Protein AF-A0A959G6M7-F1 (afdb_monomer_lite)

Secondary structure (DSSP, 8-state):
--------------HHHHHHHHHHHHHHHHHHHHHHHHHHHHHHHHHHHHHHHHHHHHHHHHHHHHHHHHHTHHHHHHHTB-STTPPPS--TTS-HHHHHHHHHHTT-B-HHHHHHHHHHHHHSTTHHHHHHHHHHHHHHHHHHHHHHHHHHHHHHHHHHT---TT-------

Sequence (173 aa):
MYRISDSGAKKKVSPWIGILLLAISVILSVFTLPFGFLYGILHTLFKEFIKGIGEYCMELATVIDQQGNVIMQHLLNLLWIKGADRYLFGDRDETISSALGKNQDRNTLSKFGKLIVWLLDKIDPNHSLNSIEYYVQRENTILNQEELEKLKLELATKFTNVDFGDISFKITV

pLDDT: mean 85.01, std 15.9, range [33.66, 97.94]

Foldseek 3Di:
DDDPPPPPVPPPDDVVNVVVVVVVVVVVCVPCVVVVVVVQQVVQCVPPNPVSVVVSVVVVVQQVQLVCLQVCQVVCQVQWFADDPQQGGHDSLAGPLQSLLVCVVVVGTDPVSVVVQVVCCVVPNSSSVVSVVVSVVVVVVVVVVVVVVVVVVVVVVVVVPPPPPDDDDDDDD

Radius of gyration: 22.91 Å; chains: 1; bounding box: 44×61×55 Å

Structure (mmCIF, N/CA/C/O backbone):
data_AF-A0A959G6M7-F1
#
_entry.id   AF-A0A959G6M7-F1
#
loop_
_atom_site.group_PDB
_atom_site.id
_atom_site.type_symbol
_atom_site.label_atom_id
_atom_site.label_alt_id
_atom_site.label_comp_id
_atom_site.label_asym_id
_atom_site.label_entity_id
_atom_site.label_seq_id
_atom_site.pdbx_PDB_ins_code
_atom_site.Cartn_x
_atom_site.Cartn_y
_atom_site.Cartn_z
_atom_site.occupancy
_atom_site.B_iso_or_equiv
_atom_site.auth_seq_id
_atom_site.auth_comp_id
_atom_site.auth_asym_id
_atom_site.auth_atom_id
_atom_site.pdbx_PDB_model_num
ATOM 1 N N . MET A 1 1 ? -27.176 2.907 -1.294 1.00 37.66 1 MET A N 1
ATOM 2 C CA . MET A 1 1 ? -25.753 2.528 -1.407 1.00 37.66 1 MET A CA 1
ATOM 3 C C . MET A 1 1 ? -25.452 2.331 -2.882 1.00 37.66 1 MET A C 1
ATOM 5 O O . MET A 1 1 ? -25.846 1.317 -3.445 1.00 37.66 1 MET A O 1
ATOM 9 N N . TYR A 1 2 ? -24.896 3.349 -3.537 1.00 33.66 2 TYR A N 1
ATOM 10 C CA . TYR A 1 2 ? -24.542 3.262 -4.952 1.00 33.66 2 TYR A CA 1
ATOM 11 C C . TYR A 1 2 ? -23.313 2.358 -5.084 1.00 33.66 2 TYR A C 1
ATOM 13 O O . TYR A 1 2 ? -22.248 2.677 -4.570 1.00 33.66 2 TYR A O 1
ATOM 21 N N . ARG A 1 3 ? -23.475 1.196 -5.724 1.00 47.50 3 ARG A N 1
ATOM 22 C CA . ARG A 1 3 ? -22.347 0.431 -6.262 1.00 47.50 3 ARG A CA 1
ATOM 23 C C . ARG A 1 3 ? -21.984 1.106 -7.574 1.00 47.50 3 ARG A C 1
ATOM 25 O O . ARG A 1 3 ? -22.711 0.926 -8.550 1.00 47.50 3 ARG A O 1
ATOM 32 N N . ILE A 1 4 ? -20.886 1.854 -7.599 1.00 44.88 4 ILE A N 1
ATOM 33 C CA . ILE A 1 4 ? -20.203 2.145 -8.857 1.00 44.88 4 ILE A CA 1
ATOM 34 C C . ILE A 1 4 ? -19.664 0.797 -9.340 1.00 44.88 4 ILE A C 1
ATOM 36 O O . ILE A 1 4 ? -18.626 0.299 -8.920 1.00 44.88 4 ILE A O 1
ATOM 40 N N . SER A 1 5 ? -20.486 0.105 -10.126 1.00 46.84 5 SER A N 1
ATOM 41 C CA . SER A 1 5 ? -20.008 -0.974 -10.968 1.00 46.84 5 SER A CA 1
ATOM 42 C C . SER A 1 5 ? -19.257 -0.286 -12.089 1.00 46.84 5 SER A C 1
ATOM 44 O O . SER A 1 5 ? -19.868 0.042 -13.104 1.00 46.84 5 SER A O 1
ATOM 46 N N . ASP A 1 6 ? -17.957 -0.074 -11.904 1.00 49.41 6 ASP A N 1
ATOM 47 C CA . ASP A 1 6 ? -17.073 0.247 -13.013 1.00 49.41 6 ASP A CA 1
ATOM 48 C C . ASP A 1 6 ? -17.124 -0.909 -14.009 1.00 49.41 6 ASP A C 1
ATOM 50 O O . ASP A 1 6 ? -16.373 -1.886 -13.959 1.00 49.41 6 ASP A O 1
ATOM 54 N N . SER A 1 7 ? -18.043 -0.791 -14.964 1.00 46.72 7 SER A N 1
ATOM 55 C CA . SER A 1 7 ? -18.006 -1.495 -16.233 1.00 46.72 7 SER A CA 1
ATOM 56 C C . SER A 1 7 ? -16.937 -0.852 -17.115 1.00 46.72 7 SER A C 1
ATOM 58 O O . SER A 1 7 ? -17.187 -0.500 -18.266 1.00 46.72 7 SER A O 1
ATOM 60 N N . GLY A 1 8 ? -15.723 -0.699 -16.586 1.00 49.81 8 GLY A N 1
ATOM 61 C CA . GLY A 1 8 ? -14.543 -0.609 -17.419 1.00 49.81 8 GLY A CA 1
ATOM 62 C C . GLY A 1 8 ? -14.429 -1.965 -18.089 1.00 49.81 8 GLY A C 1
ATOM 63 O O . GLY A 1 8 ? -14.058 -2.944 -17.440 1.00 49.81 8 GLY A O 1
ATOM 64 N N . ALA A 1 9 ? -14.839 -2.061 -19.356 1.00 47.25 9 ALA A N 1
ATOM 65 C CA . ALA A 1 9 ? -14.663 -3.263 -20.154 1.00 47.25 9 ALA A CA 1
ATOM 66 C C . ALA A 1 9 ? -13.202 -3.693 -20.002 1.00 47.25 9 ALA A C 1
ATOM 68 O O . ALA A 1 9 ? -12.306 -3.038 -20.536 1.00 47.25 9 ALA A O 1
ATOM 69 N N . LYS A 1 10 ? -12.947 -4.735 -19.193 1.00 57.47 10 LYS A N 1
ATOM 70 C CA . LYS A 1 10 ? -11.587 -5.191 -18.913 1.00 57.47 10 LYS A CA 1
ATOM 71 C C . LYS A 1 10 ? -10.983 -5.534 -20.259 1.00 57.47 10 LYS A C 1
ATOM 73 O O . LYS A 1 10 ? -11.365 -6.538 -20.861 1.00 57.47 10 LYS A O 1
ATOM 78 N N . LYS A 1 11 ? -10.084 -4.675 -20.748 1.00 62.12 11 LYS A N 1
ATOM 79 C CA . LYS A 1 11 ? -9.357 -4.903 -21.992 1.00 62.12 11 LYS A CA 1
ATOM 80 C C . LYS A 1 11 ? -8.794 -6.311 -21.888 1.00 62.12 11 LYS A C 1
ATOM 82 O O . LYS A 1 11 ? -8.016 -6.593 -20.976 1.00 62.12 11 LYS A O 1
ATOM 87 N N . LYS A 1 12 ? -9.258 -7.210 -22.757 1.00 71.12 12 LYS A N 1
ATOM 88 C CA . LYS A 1 12 ? -8.858 -8.616 -22.744 1.00 7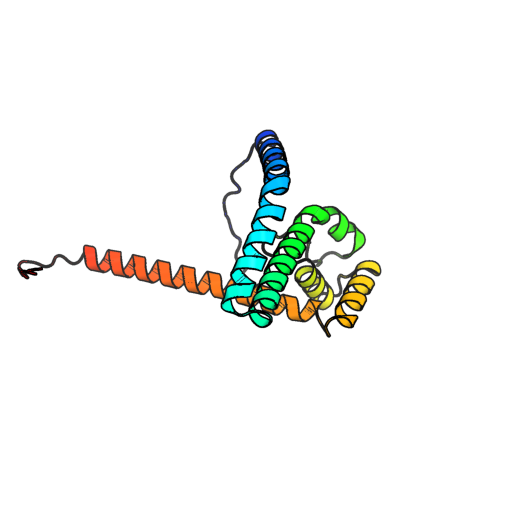1.12 12 LYS A CA 1
ATOM 89 C C . LYS A 1 12 ? -7.382 -8.678 -23.125 1.00 71.12 12 LYS A C 1
ATOM 91 O O . LYS A 1 12 ? -7.035 -8.730 -24.300 1.00 71.12 12 LYS A O 1
ATOM 96 N N . VAL A 1 13 ? -6.513 -8.583 -22.128 1.00 76.50 13 VAL A N 1
ATOM 97 C CA . VAL A 1 13 ? -5.071 -8.720 -22.301 1.00 76.50 13 VAL A CA 1
ATOM 98 C C . VAL A 1 13 ? -4.756 -10.196 -22.482 1.00 76.50 13 VAL A C 1
ATOM 100 O O . VAL A 1 13 ? -5.294 -11.045 -21.768 1.00 76.50 13 VAL A O 1
ATOM 103 N N . SER A 1 14 ? -3.916 -10.526 -23.462 1.00 87.69 14 SER A N 1
ATOM 104 C CA . SER A 1 14 ? -3.423 -11.895 -23.558 1.00 87.69 14 SER A CA 1
ATOM 105 C C . SER A 1 14 ? -2.525 -12.177 -22.341 1.00 87.69 14 SER A C 1
ATOM 107 O O . SER A 1 14 ? -1.788 -11.281 -21.912 1.00 87.69 14 SER A O 1
ATOM 109 N N . PRO A 1 15 ? -2.558 -13.395 -21.768 1.00 89.06 15 PRO A N 1
ATOM 110 C CA . PRO A 1 15 ? -1.741 -13.727 -20.597 1.00 89.06 15 PRO A CA 1
ATOM 111 C C . PRO A 1 15 ? -0.248 -13.433 -20.806 1.00 89.06 15 PRO A C 1
ATOM 113 O O . PRO A 1 15 ? 0.423 -12.922 -19.914 1.00 89.06 15 PRO A O 1
ATOM 116 N N . TRP A 1 16 ? 0.246 -13.665 -22.024 1.00 92.38 16 TRP A N 1
ATOM 117 C CA . TRP A 1 16 ? 1.631 -13.412 -22.421 1.00 92.38 16 TRP A CA 1
ATOM 118 C C . TRP A 1 16 ? 2.023 -11.938 -22.368 1.00 92.38 16 TRP A C 1
ATOM 120 O O . TRP A 1 16 ? 3.109 -11.619 -21.893 1.00 92.38 16 TRP A O 1
ATOM 130 N N . ILE A 1 17 ? 1.136 -11.036 -22.803 1.00 92.50 17 ILE A N 1
ATOM 131 C CA . ILE A 1 17 ? 1.379 -9.591 -22.705 1.00 92.50 17 ILE A CA 1
ATOM 132 C C . ILE A 1 17 ? 1.498 -9.187 -21.233 1.00 92.50 17 ILE A C 1
ATOM 134 O O . ILE A 1 17 ? 2.382 -8.411 -20.891 1.00 92.50 17 ILE A O 1
ATOM 138 N N . GLY A 1 18 ? 0.660 -9.745 -20.352 1.00 90.75 18 GLY A N 1
ATOM 139 C CA . GLY A 1 18 ? 0.736 -9.480 -18.913 1.00 90.75 18 GLY A CA 1
ATOM 140 C C . GLY A 1 18 ? 2.072 -9.907 -18.298 1.00 90.75 18 GLY A C 1
ATOM 141 O O . GLY A 1 18 ? 2.702 -9.119 -17.597 1.00 90.75 18 GLY A O 1
ATOM 142 N N . ILE A 1 19 ? 2.533 -11.123 -18.605 1.00 93.94 19 ILE A N 1
ATOM 143 C CA . ILE A 1 19 ? 3.820 -11.649 -18.117 1.00 93.94 19 ILE A CA 1
ATOM 144 C C . ILE A 1 19 ? 4.990 -10.809 -18.641 1.00 93.94 19 ILE A C 1
ATOM 146 O O . ILE A 1 19 ? 5.890 -10.458 -17.879 1.00 93.94 19 ILE A O 1
ATOM 150 N N . LEU A 1 20 ? 4.966 -10.451 -19.927 1.00 95.44 20 LEU A N 1
ATOM 151 C CA . LEU A 1 20 ? 6.000 -9.623 -20.542 1.00 95.44 20 LEU A CA 1
ATOM 152 C C . LEU A 1 20 ? 6.072 -8.234 -19.895 1.00 95.44 20 LEU A C 1
ATOM 154 O O . LEU A 1 20 ? 7.156 -7.778 -19.538 1.00 95.44 20 LEU A O 1
ATOM 158 N N . LEU A 1 21 ? 4.922 -7.576 -19.714 1.00 93.69 21 LEU A N 1
ATOM 159 C CA . LEU A 1 21 ? 4.850 -6.269 -19.060 1.00 93.69 21 LEU A CA 1
ATOM 160 C C . LEU A 1 21 ? 5.358 -6.332 -17.618 1.00 93.69 21 LEU A C 1
ATOM 162 O O . LEU A 1 21 ? 6.089 -5.439 -17.199 1.00 93.69 21 LEU A O 1
ATOM 166 N N . LEU A 1 22 ? 5.027 -7.396 -16.880 1.00 93.25 22 LEU A N 1
ATOM 167 C CA . LEU A 1 22 ? 5.542 -7.604 -15.530 1.00 93.25 22 LEU A CA 1
ATOM 168 C C . LEU A 1 22 ? 7.072 -7.726 -15.529 1.00 93.25 22 LEU A C 1
ATOM 170 O O . LEU A 1 22 ? 7.730 -7.041 -14.751 1.00 93.25 22 LEU A O 1
ATOM 174 N N . ALA A 1 23 ? 7.644 -8.541 -16.418 1.00 94.88 23 ALA A N 1
ATOM 175 C CA . ALA A 1 23 ? 9.093 -8.722 -16.507 1.00 94.88 23 ALA A CA 1
ATOM 176 C C . ALA A 1 23 ? 9.820 -7.400 -16.807 1.00 94.88 23 ALA A C 1
ATOM 178 O O . ALA A 1 23 ? 10.788 -7.053 -16.129 1.00 94.88 23 ALA A O 1
ATOM 179 N N . ILE A 1 24 ? 9.312 -6.627 -17.771 1.00 96.31 24 ILE A N 1
ATOM 180 C CA . ILE A 1 24 ? 9.854 -5.304 -18.107 1.00 96.31 24 ILE A CA 1
ATOM 181 C C . ILE A 1 24 ? 9.730 -4.352 -16.910 1.00 96.31 24 ILE A C 1
ATOM 183 O O . ILE A 1 24 ? 10.696 -3.672 -16.571 1.00 96.31 24 ILE A O 1
ATOM 187 N N . SER A 1 25 ? 8.575 -4.326 -16.238 1.00 93.88 25 SER A N 1
ATOM 188 C CA . SER A 1 25 ? 8.349 -3.468 -15.070 1.00 93.88 25 SER A CA 1
ATOM 189 C C . SER A 1 25 ? 9.313 -3.780 -13.927 1.00 93.88 25 SER A C 1
ATOM 191 O O . SER A 1 25 ? 9.820 -2.857 -13.293 1.00 93.88 25 SER A O 1
ATOM 193 N N . VAL A 1 26 ? 9.593 -5.060 -13.666 1.00 93.81 26 VAL A N 1
ATOM 194 C CA . VAL A 1 26 ? 10.551 -5.472 -12.631 1.00 93.81 26 VAL A CA 1
ATOM 195 C C . VAL A 1 26 ? 11.958 -5.002 -12.993 1.00 93.81 26 VAL A C 1
ATOM 197 O O . VAL A 1 26 ? 12.615 -4.382 -12.161 1.00 93.81 26 VAL A O 1
ATOM 200 N N . ILE A 1 27 ? 12.402 -5.208 -14.236 1.00 95.56 27 ILE A N 1
ATOM 201 C CA . ILE A 1 27 ? 13.725 -4.747 -14.691 1.00 95.56 27 ILE A CA 1
ATOM 202 C C . ILE A 1 27 ? 13.849 -3.225 -14.564 1.00 95.56 27 ILE A C 1
ATOM 204 O O . ILE A 1 27 ? 14.851 -2.732 -14.052 1.00 95.56 27 ILE A O 1
ATOM 208 N N . LEU A 1 28 ? 12.826 -2.477 -14.982 1.00 94.69 28 LEU A N 1
ATOM 209 C CA . LEU A 1 28 ? 12.809 -1.021 -14.844 1.00 94.69 28 LEU A CA 1
ATOM 210 C C . LEU A 1 28 ? 12.874 -0.594 -13.374 1.00 94.69 28 LEU A C 1
ATOM 212 O O . LEU A 1 28 ? 13.633 0.317 -13.052 1.00 94.69 28 LEU A O 1
ATOM 216 N N . SER A 1 29 ? 12.141 -1.274 -12.486 1.00 93.06 29 SER A N 1
ATOM 217 C CA . SER A 1 29 ? 12.085 -0.932 -11.059 1.00 93.06 29 SER A CA 1
ATOM 218 C C . SER A 1 29 ? 13.443 -1.000 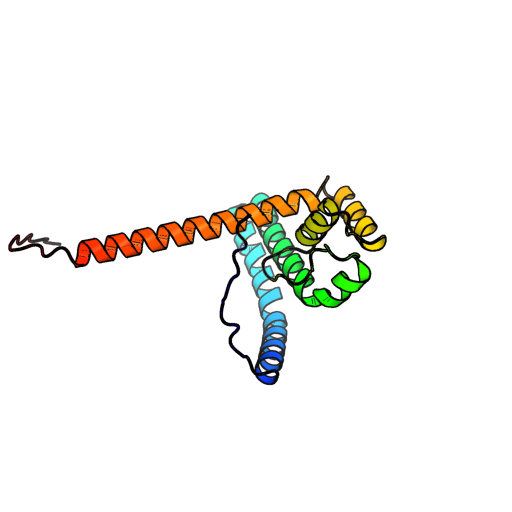-10.356 1.00 93.06 29 SER A C 1
ATOM 220 O O . SER A 1 29 ? 13.708 -0.186 -9.474 1.00 93.06 29 SER A O 1
ATOM 222 N N . VAL A 1 30 ? 14.339 -1.895 -10.798 1.00 94.69 30 VAL A N 1
ATOM 223 C CA . VAL A 1 30 ? 15.712 -2.009 -10.272 1.00 94.69 30 VAL A CA 1
ATOM 224 C C . VAL A 1 30 ? 16.485 -0.702 -10.436 1.00 94.69 30 VAL A C 1
ATOM 226 O O . VAL A 1 30 ? 17.319 -0.379 -9.596 1.00 94.69 30 VAL A O 1
ATOM 229 N N . PHE A 1 31 ? 16.192 0.068 -11.484 1.00 92.81 31 PHE A N 1
ATOM 230 C CA . PHE A 1 31 ? 16.824 1.360 -11.724 1.00 92.81 31 PHE A CA 1
ATOM 231 C C . PHE A 1 31 ? 15.961 2.514 -11.214 1.00 92.81 31 PHE A C 1
ATOM 233 O O . PHE A 1 31 ? 16.450 3.391 -10.507 1.00 92.81 31 PHE A O 1
ATOM 240 N N . THR A 1 32 ? 14.668 2.534 -11.534 1.00 92.25 32 THR A N 1
ATOM 241 C CA . THR A 1 32 ? 13.822 3.695 -11.234 1.00 92.25 32 THR A CA 1
ATOM 242 C C . THR A 1 32 ? 13.609 3.907 -9.740 1.00 92.25 32 THR A C 1
ATOM 244 O O . THR A 1 32 ? 13.586 5.058 -9.314 1.00 92.25 32 THR A O 1
ATOM 247 N N . LEU A 1 33 ? 13.513 2.844 -8.934 1.00 92.50 33 LEU A N 1
ATOM 248 C CA . LEU A 1 33 ? 13.337 2.969 -7.485 1.00 92.50 33 LEU A CA 1
ATOM 249 C C . LEU A 1 33 ? 14.540 3.639 -6.800 1.00 92.50 33 LEU A C 1
ATOM 251 O O . LEU A 1 33 ? 14.322 4.652 -6.136 1.00 92.50 33 LEU A O 1
ATOM 255 N N . PRO A 1 34 ? 15.797 3.171 -6.957 1.00 93.00 34 PRO A N 1
ATOM 256 C CA . PRO A 1 34 ? 16.930 3.822 -6.301 1.00 93.00 34 PRO A CA 1
ATOM 257 C C . PRO A 1 34 ? 17.182 5.241 -6.823 1.00 93.00 34 PRO A C 1
ATOM 259 O O . PRO A 1 34 ? 17.428 6.141 -6.020 1.00 93.00 34 PRO A O 1
ATOM 262 N N . PHE A 1 35 ? 17.083 5.476 -8.139 1.00 93.50 35 PHE A N 1
ATOM 263 C CA . PHE A 1 35 ? 17.274 6.819 -8.700 1.00 93.50 35 PHE A CA 1
ATOM 264 C C . PHE A 1 35 ? 16.166 7.785 -8.269 1.00 93.50 35 PHE A C 1
ATOM 266 O O . PHE A 1 35 ? 16.457 8.910 -7.861 1.00 93.50 35 PHE A O 1
ATOM 273 N N . GLY A 1 36 ? 14.908 7.343 -8.324 1.00 92.69 36 GLY A N 1
ATOM 274 C CA . GLY A 1 36 ? 13.753 8.132 -7.908 1.00 92.69 36 GLY A CA 1
ATOM 275 C C . GLY A 1 36 ? 13.791 8.462 -6.420 1.00 92.69 36 GLY A C 1
ATOM 276 O O . GLY A 1 36 ? 13.580 9.616 -6.055 1.00 92.69 36 GLY A O 1
ATOM 277 N N . PHE A 1 37 ? 14.141 7.487 -5.577 1.00 91.69 37 PHE A N 1
ATOM 278 C CA . PHE A 1 37 ? 14.305 7.692 -4.139 1.00 91.69 37 PHE A CA 1
ATOM 279 C C . PHE A 1 37 ? 15.397 8.718 -3.825 1.00 91.69 37 PHE A C 1
ATOM 281 O O . PHE A 1 37 ? 15.159 9.675 -3.089 1.00 91.69 37 PHE A O 1
ATOM 288 N N . LEU A 1 38 ? 16.584 8.564 -4.424 1.00 92.38 38 LEU A N 1
ATOM 289 C CA . LEU A 1 38 ? 17.703 9.480 -4.202 1.00 92.38 38 LEU A CA 1
ATOM 290 C C . LEU A 1 38 ? 17.350 10.912 -4.619 1.00 92.38 38 LEU A C 1
ATOM 292 O O . LEU A 1 38 ? 17.583 11.855 -3.862 1.00 92.38 38 LEU A O 1
ATOM 296 N N . TYR A 1 39 ? 16.765 11.076 -5.807 1.00 91.44 39 TYR A N 1
ATOM 297 C CA . TYR A 1 39 ? 16.333 12.386 -6.282 1.00 91.44 39 TYR A CA 1
ATOM 298 C C . TYR A 1 39 ? 15.226 12.979 -5.402 1.00 91.44 39 TYR A C 1
ATOM 300 O O . TYR A 1 39 ? 15.293 14.158 -5.064 1.00 91.44 39 TYR A O 1
ATOM 308 N N . GLY A 1 40 ? 14.237 12.175 -5.002 1.00 90.06 40 GLY A N 1
ATOM 309 C CA . GLY A 1 40 ? 13.125 12.614 -4.160 1.00 90.06 40 GLY A CA 1
ATOM 310 C C . GLY A 1 40 ? 13.592 13.127 -2.800 1.00 90.06 40 GLY A C 1
ATOM 311 O O . GLY A 1 40 ? 13.190 14.215 -2.387 1.00 90.06 40 GLY A O 1
ATOM 312 N N . ILE A 1 41 ? 14.525 12.422 -2.152 1.00 88.31 41 ILE A N 1
ATOM 313 C CA . ILE A 1 41 ? 15.139 12.878 -0.899 1.00 88.31 41 ILE A CA 1
ATOM 314 C C . ILE A 1 41 ? 15.870 14.207 -1.104 1.00 88.31 41 ILE A C 1
ATOM 316 O O . ILE A 1 41 ? 15.616 15.158 -0.365 1.00 88.31 41 ILE A O 1
ATOM 320 N N . LEU A 1 42 ? 16.728 14.310 -2.126 1.00 88.44 42 LEU A N 1
ATOM 321 C CA . LEU A 1 42 ? 17.458 15.548 -2.422 1.00 88.44 42 LEU A CA 1
ATOM 322 C C . LEU A 1 42 ? 16.501 16.718 -2.679 1.00 88.44 42 LEU A C 1
ATOM 324 O O . LEU A 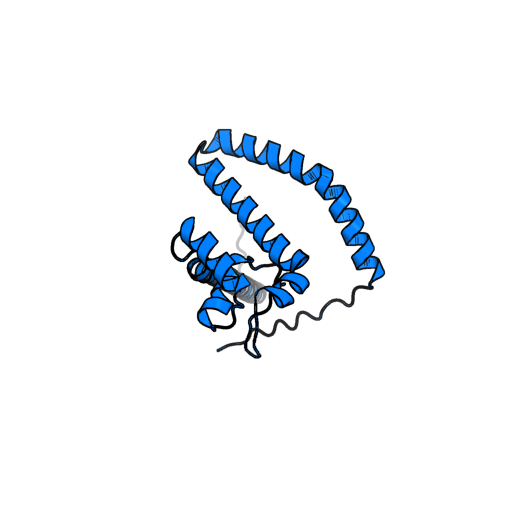1 42 ? 16.635 17.765 -2.055 1.00 88.44 42 LEU A O 1
ATOM 328 N N . HIS A 1 43 ? 15.510 16.538 -3.551 1.00 87.12 43 HIS A N 1
ATOM 329 C CA . HIS A 1 43 ? 14.540 17.574 -3.907 1.00 87.12 43 HIS A CA 1
ATOM 330 C C . HIS A 1 43 ? 13.809 18.130 -2.682 1.00 87.12 43 HIS A C 1
ATOM 332 O O . HIS A 1 43 ? 13.631 19.339 -2.529 1.00 87.12 43 HIS A O 1
ATOM 338 N N . THR A 1 44 ? 13.404 17.227 -1.801 1.00 85.88 44 THR A N 1
ATOM 339 C CA . THR A 1 44 ? 12.570 17.538 -0.647 1.00 85.88 44 THR A CA 1
ATOM 340 C C . THR A 1 44 ? 13.374 18.175 0.488 1.00 85.88 44 THR A C 1
ATOM 342 O O . THR A 1 44 ? 12.896 19.105 1.145 1.00 85.88 44 THR A O 1
ATOM 345 N N . LEU A 1 45 ? 14.636 17.757 0.650 1.00 81.75 45 LEU A N 1
ATOM 346 C CA . LEU A 1 45 ? 15.599 18.375 1.564 1.00 81.75 45 LEU A CA 1
ATOM 347 C C . LEU A 1 45 ? 15.801 19.869 1.273 1.00 81.75 45 LEU A C 1
ATOM 349 O O . LEU A 1 45 ? 15.875 20.658 2.211 1.00 81.75 45 LEU A O 1
ATOM 353 N N . PHE A 1 46 ? 15.855 20.264 -0.004 1.00 78.25 46 PHE A N 1
ATOM 354 C CA . PHE A 1 46 ? 16.081 21.660 -0.401 1.00 78.25 46 PHE A CA 1
ATOM 355 C C . PHE A 1 46 ? 14.845 22.568 -0.281 1.00 78.25 46 PHE A C 1
ATOM 357 O O . PHE A 1 46 ? 15.008 23.786 -0.308 1.00 78.25 46 PHE A O 1
ATOM 364 N N . LYS A 1 47 ? 13.627 22.017 -0.154 1.00 75.56 47 LYS A N 1
ATOM 365 C CA . LYS A 1 47 ? 12.378 22.803 -0.091 1.00 75.56 47 LYS A CA 1
ATOM 366 C C . LYS A 1 47 ? 11.834 22.998 1.326 1.00 75.56 47 LYS A C 1
ATOM 368 O O . LYS A 1 47 ? 11.631 24.135 1.733 1.00 75.56 47 LYS A O 1
ATOM 373 N N . GLU A 1 48 ? 11.586 21.910 2.064 1.00 72.50 48 GLU A N 1
ATOM 374 C CA . GLU A 1 48 ? 10.877 21.948 3.366 1.00 72.50 48 GLU A CA 1
ATOM 375 C C . GLU A 1 48 ? 11.541 21.079 4.461 1.00 72.50 48 GLU A C 1
ATOM 377 O O . GLU A 1 48 ? 10.952 20.837 5.518 1.00 72.50 48 GLU A O 1
ATOM 382 N N . PHE A 1 49 ? 12.773 20.606 4.216 1.00 78.88 49 PHE A N 1
ATOM 383 C CA . PHE A 1 49 ? 13.606 19.780 5.105 1.00 78.88 49 PHE A CA 1
ATOM 384 C C . PHE A 1 49 ? 12.811 18.685 5.851 1.00 78.88 49 PHE A C 1
ATOM 386 O O . PHE A 1 49 ? 12.405 17.712 5.222 1.00 78.88 49 PHE A O 1
ATOM 393 N N . ILE A 1 50 ? 12.554 18.816 7.162 1.00 78.56 50 ILE A N 1
ATOM 394 C CA . ILE A 1 50 ? 11.893 17.763 7.963 1.00 78.56 50 ILE A CA 1
ATOM 395 C C . ILE A 1 50 ? 10.456 17.487 7.511 1.00 78.56 50 ILE A C 1
ATOM 397 O O . ILE A 1 50 ? 10.077 16.323 7.380 1.00 78.56 50 ILE A O 1
ATOM 401 N N . LYS A 1 51 ? 9.656 18.536 7.276 1.00 82.50 51 LYS A N 1
ATOM 402 C CA . LYS A 1 51 ? 8.236 18.374 6.930 1.00 82.50 51 LYS A CA 1
ATOM 403 C C . LYS A 1 51 ? 8.093 17.696 5.573 1.00 82.50 51 LYS A C 1
ATOM 405 O O . LYS A 1 51 ? 7.387 16.699 5.461 1.00 82.50 51 LYS A O 1
ATOM 410 N N . GLY A 1 52 ? 8.855 18.173 4.591 1.00 84.31 52 GLY A N 1
ATOM 411 C CA . GLY A 1 52 ? 8.850 17.579 3.263 1.00 84.31 52 GLY A CA 1
ATOM 412 C C . GLY A 1 52 ? 9.279 16.110 3.289 1.00 84.31 52 GLY A C 1
ATOM 413 O O . GLY A 1 52 ? 8.619 15.274 2.680 1.00 84.31 52 GLY A O 1
ATOM 414 N N . ILE A 1 53 ? 10.367 15.763 3.995 1.00 86.56 53 ILE A N 1
ATOM 415 C CA . ILE A 1 53 ? 10.843 14.367 4.044 1.00 86.56 53 ILE A CA 1
ATOM 416 C C . ILE A 1 53 ? 9.770 13.453 4.639 1.00 86.56 53 ILE A C 1
ATOM 418 O O . ILE A 1 53 ? 9.586 12.340 4.153 1.00 86.56 53 ILE A O 1
ATOM 422 N N . GLY A 1 54 ? 9.062 13.915 5.674 1.00 87.50 54 GLY A N 1
ATOM 423 C CA . GLY A 1 54 ? 7.955 13.174 6.273 1.00 87.50 54 GLY A CA 1
ATOM 424 C C . GLY A 1 54 ? 6.834 12.887 5.273 1.00 87.50 54 GLY A C 1
ATOM 425 O O . GLY A 1 54 ? 6.420 11.736 5.142 1.00 87.50 54 GLY A O 1
ATOM 426 N N . GLU A 1 55 ? 6.390 13.907 4.535 1.00 87.94 55 GLU A N 1
ATOM 427 C CA . GLU A 1 55 ? 5.351 13.783 3.501 1.00 87.94 55 GLU A CA 1
ATOM 428 C C . GLU A 1 55 ? 5.785 12.822 2.382 1.00 87.94 55 GLU A C 1
ATOM 430 O O . GLU A 1 55 ? 5.062 11.880 2.062 1.00 87.94 55 GLU A O 1
ATOM 435 N N . TYR A 1 56 ? 7.011 12.966 1.875 1.00 88.88 56 TYR A N 1
ATOM 436 C CA . TYR A 1 56 ? 7.562 12.082 0.845 1.00 88.88 56 TYR A CA 1
ATOM 437 C C . TYR A 1 56 ? 7.663 10.618 1.305 1.00 88.88 56 TYR A C 1
ATOM 439 O O . TYR A 1 56 ? 7.279 9.694 0.586 1.00 88.88 56 TYR A O 1
ATOM 447 N N . CYS A 1 57 ? 8.147 10.381 2.527 1.00 90.62 57 CYS A N 1
ATOM 448 C CA . CYS A 1 57 ? 8.195 9.038 3.104 1.00 90.62 57 CYS A CA 1
ATOM 449 C C . CYS A 1 57 ? 6.792 8.435 3.266 1.00 90.62 57 CYS A C 1
ATOM 451 O O . CYS A 1 57 ? 6.624 7.235 3.053 1.00 90.62 57 CYS A O 1
ATOM 453 N N . MET A 1 58 ? 5.792 9.250 3.614 1.00 89.62 58 MET A N 1
ATOM 454 C CA . MET A 1 58 ? 4.404 8.804 3.739 1.00 89.62 58 MET A CA 1
ATOM 455 C C . MET A 1 58 ? 3.801 8.412 2.382 1.00 89.62 58 MET A C 1
ATOM 457 O O . MET A 1 58 ? 3.124 7.385 2.280 1.00 89.62 58 MET A O 1
ATOM 461 N N . GLU A 1 59 ? 4.087 9.173 1.323 1.00 89.38 59 GLU A N 1
ATOM 462 C CA . GLU A 1 59 ? 3.693 8.821 -0.048 1.00 89.38 59 GLU A CA 1
ATOM 463 C C . GLU A 1 59 ? 4.298 7.478 -0.472 1.00 89.38 59 GLU A C 1
ATOM 465 O O . GLU A 1 59 ? 3.586 6.590 -0.946 1.00 89.38 59 GLU A O 1
ATOM 470 N N . LEU A 1 60 ? 5.600 7.285 -0.238 1.00 91.94 60 LEU A N 1
ATOM 471 C CA . LEU A 1 60 ? 6.272 6.021 -0.544 1.00 91.94 60 LEU A CA 1
ATOM 472 C C . LEU A 1 60 ? 5.705 4.850 0.263 1.00 91.94 60 LEU A C 1
ATOM 474 O O . LEU A 1 60 ? 5.474 3.781 -0.302 1.00 91.94 60 LEU A O 1
ATOM 478 N N . ALA A 1 61 ? 5.453 5.044 1.560 1.00 92.38 61 ALA A N 1
ATOM 479 C CA . ALA A 1 61 ? 4.842 4.026 2.408 1.00 92.38 61 ALA A CA 1
ATOM 480 C C . ALA A 1 61 ? 3.465 3.609 1.870 1.00 92.38 61 ALA A C 1
ATOM 482 O O . ALA A 1 61 ? 3.186 2.416 1.766 1.00 92.38 61 ALA A O 1
ATOM 483 N N . THR A 1 62 ? 2.650 4.577 1.442 1.00 91.38 62 THR A N 1
ATOM 484 C CA . THR A 1 62 ? 1.325 4.329 0.855 1.00 91.38 62 THR A CA 1
ATOM 485 C C . THR A 1 62 ? 1.417 3.510 -0.431 1.00 91.38 62 THR A C 1
ATOM 487 O O . THR A 1 62 ? 0.698 2.523 -0.581 1.00 91.38 62 THR A O 1
ATOM 490 N N . VAL A 1 63 ? 2.326 3.868 -1.345 1.00 92.44 63 VAL A N 1
ATOM 491 C CA . VAL A 1 63 ? 2.512 3.143 -2.616 1.00 92.44 63 VAL A CA 1
ATOM 492 C C . VAL A 1 63 ? 2.997 1.712 -2.377 1.00 92.44 63 VAL A C 1
ATOM 494 O O . VAL A 1 63 ? 2.530 0.779 -3.034 1.00 92.44 63 VAL A O 1
ATOM 497 N N . ILE A 1 64 ? 3.918 1.515 -1.432 1.00 94.31 64 ILE A N 1
ATOM 498 C CA . ILE A 1 64 ? 4.404 0.180 -1.062 1.00 94.31 64 ILE A CA 1
ATOM 499 C C . ILE A 1 64 ? 3.267 -0.652 -0.454 1.00 94.31 64 ILE A C 1
ATOM 501 O O . ILE A 1 64 ? 3.116 -1.824 -0.803 1.00 94.31 64 ILE A O 1
ATOM 505 N N . ASP A 1 65 ? 2.443 -0.052 0.405 1.00 94.12 65 ASP A N 1
ATOM 506 C CA . ASP A 1 65 ? 1.292 -0.710 1.024 1.00 94.12 65 ASP A CA 1
ATOM 507 C C . ASP A 1 65 ? 0.252 -1.138 -0.038 1.00 94.12 65 ASP A C 1
ATOM 509 O O . ASP A 1 65 ? -0.144 -2.304 -0.110 1.00 94.12 65 ASP A O 1
ATOM 513 N N . GLN A 1 66 ? -0.099 -0.242 -0.968 1.00 95.44 66 GLN A N 1
ATOM 514 C CA . GLN A 1 66 ? -0.965 -0.549 -2.119 1.00 95.44 66 GLN A CA 1
ATOM 515 C C . GLN A 1 66 ? -0.400 -1.666 -3.002 1.00 95.44 66 GLN A C 1
ATOM 517 O O . GLN A 1 66 ? -1.108 -2.600 -3.385 1.00 95.44 66 GLN A O 1
ATOM 522 N N . GLN A 1 67 ? 0.899 -1.620 -3.308 1.00 95.12 67 GLN A N 1
ATOM 523 C CA . GLN A 1 67 ? 1.554 -2.672 -4.080 1.00 95.12 67 GLN A CA 1
ATOM 524 C C . GLN A 1 67 ? 1.469 -4.024 -3.353 1.00 95.12 67 GLN A C 1
ATOM 526 O O . GLN A 1 67 ? 1.160 -5.046 -3.975 1.00 95.12 67 GLN A O 1
ATOM 531 N N . GLY A 1 68 ? 1.690 -4.030 -2.038 1.00 96.06 68 GLY A N 1
ATOM 532 C CA . GLY A 1 68 ? 1.546 -5.210 -1.193 1.00 96.06 68 GLY A CA 1
ATOM 533 C C . GLY A 1 68 ? 0.133 -5.797 -1.234 1.00 96.06 68 GLY A C 1
ATOM 534 O O . GLY A 1 68 ? -0.006 -7.018 -1.342 1.00 96.06 68 GLY A O 1
ATOM 535 N N . ASN A 1 69 ? -0.901 -4.947 -1.230 1.00 96.81 69 ASN A N 1
ATOM 536 C CA . ASN A 1 69 ? -2.302 -5.364 -1.340 1.00 96.81 69 ASN A CA 1
ATOM 537 C C . ASN A 1 69 ? -2.551 -6.193 -2.610 1.00 96.81 69 ASN A C 1
ATOM 539 O O . ASN A 1 69 ? -3.208 -7.232 -2.557 1.00 96.81 69 ASN A O 1
ATOM 543 N N . VAL A 1 70 ? -1.958 -5.789 -3.739 1.00 96.06 70 VAL A N 1
ATOM 544 C CA . VAL A 1 70 ? -2.088 -6.484 -5.030 1.00 96.06 70 VAL A CA 1
ATOM 545 C C . VAL A 1 70 ? -1.240 -7.751 -5.087 1.00 96.06 70 VAL A C 1
ATOM 547 O O . VAL A 1 70 ? -1.747 -8.821 -5.422 1.00 96.06 70 VAL A O 1
ATOM 550 N N . ILE A 1 71 ? 0.054 -7.651 -4.765 1.00 96.38 71 ILE A N 1
ATOM 551 C CA . ILE A 1 71 ? 1.004 -8.767 -4.896 1.00 96.38 71 ILE A CA 1
ATOM 552 C C . ILE A 1 71 ? 0.608 -9.922 -3.974 1.00 96.38 71 ILE A C 1
ATOM 554 O O . ILE A 1 71 ? 0.625 -11.085 -4.380 1.00 96.38 71 ILE A O 1
ATOM 558 N N . MET A 1 72 ? 0.228 -9.609 -2.734 1.00 97.06 72 MET A N 1
ATOM 559 C CA . MET A 1 72 ? -0.073 -10.615 -1.719 1.00 97.06 72 MET A CA 1
ATOM 560 C C . MET A 1 72 ? -1.556 -10.987 -1.660 1.00 97.06 72 MET A C 1
ATOM 562 O O . MET A 1 72 ? -1.920 -11.820 -0.831 1.00 97.06 72 MET A O 1
ATOM 566 N N . GLN A 1 73 ? -2.410 -10.442 -2.539 1.00 97.38 73 GLN A N 1
ATOM 567 C CA . GLN A 1 73 ? -3.871 -10.563 -2.450 1.00 97.38 73 GLN A CA 1
ATOM 568 C C . GLN A 1 73 ? -4.350 -11.993 -2.169 1.00 97.38 73 GLN A C 1
ATOM 570 O O . GLN A 1 73 ? -5.192 -12.214 -1.306 1.00 97.38 73 GLN A O 1
ATOM 575 N N . HIS A 1 74 ? -3.795 -12.996 -2.855 1.00 96.75 74 HIS A N 1
ATOM 576 C CA . HIS A 1 74 ? -4.227 -14.387 -2.708 1.00 96.75 74 HIS A CA 1
ATOM 577 C C . HIS A 1 74 ? -3.837 -14.968 -1.347 1.00 96.75 74 HIS A C 1
ATOM 579 O O . HIS A 1 74 ? -4.626 -15.688 -0.736 1.00 96.75 74 HIS A O 1
ATOM 585 N N . LEU A 1 75 ? -2.648 -14.619 -0.856 1.00 97.75 75 LEU A N 1
ATOM 586 C CA . LEU A 1 75 ? -2.146 -15.061 0.438 1.00 97.75 75 LEU A CA 1
ATOM 587 C C . LEU A 1 75 ? -2.893 -14.374 1.587 1.00 97.75 75 LEU A C 1
ATOM 589 O O . LEU A 1 75 ? -3.343 -15.046 2.513 1.00 97.75 75 LEU A O 1
ATOM 593 N N . LEU A 1 76 ? -3.080 -13.054 1.512 1.00 97.88 76 LEU A N 1
ATOM 594 C CA . LEU A 1 76 ? -3.785 -12.291 2.545 1.00 97.88 76 LEU A CA 1
ATOM 595 C C . LEU A 1 76 ? -5.265 -12.682 2.613 1.00 97.88 76 LEU A C 1
ATOM 597 O O . LEU A 1 76 ? -5.794 -12.899 3.703 1.00 97.88 76 LEU A O 1
ATOM 601 N N . ASN A 1 77 ? -5.915 -12.874 1.458 1.00 97.94 77 ASN A N 1
ATOM 602 C CA . ASN A 1 77 ? -7.300 -13.347 1.391 1.00 97.94 77 ASN A CA 1
ATOM 603 C C . ASN A 1 77 ? -7.487 -14.737 2.018 1.00 97.94 77 ASN A C 1
ATOM 605 O O . ASN A 1 77 ? -8.570 -15.039 2.515 1.00 97.94 77 ASN A O 1
ATOM 609 N N . LEU A 1 78 ? -6.450 -15.579 1.988 1.00 97.12 78 LEU A N 1
ATOM 610 C CA . LEU A 1 78 ? -6.464 -16.901 2.609 1.00 97.12 78 LEU A CA 1
ATOM 611 C C . LEU A 1 78 ? -6.194 -16.833 4.118 1.00 97.12 78 LEU A C 1
ATOM 613 O O . LEU A 1 78 ? -6.859 -17.513 4.897 1.00 97.12 78 LEU A O 1
ATOM 617 N N . LEU A 1 79 ? -5.195 -16.052 4.534 1.00 97.69 79 LEU A N 1
ATOM 618 C CA . LEU A 1 79 ? -4.687 -16.089 5.905 1.00 97.69 79 LEU A CA 1
ATOM 619 C C . LEU A 1 79 ? -5.387 -15.107 6.844 1.00 97.69 79 LEU A C 1
ATOM 621 O O . LEU A 1 79 ? -5.538 -15.405 8.031 1.00 97.69 79 LEU A O 1
ATOM 625 N N . TRP A 1 80 ? -5.761 -13.917 6.372 1.00 97.94 80 TRP A N 1
ATOM 626 C CA . TRP A 1 80 ? -6.104 -12.783 7.243 1.00 97.94 80 TRP A CA 1
ATOM 627 C C . TRP A 1 80 ? -7.600 -12.509 7.348 1.00 97.94 80 TRP A C 1
ATOM 629 O O . TRP A 1 80 ? -8.031 -11.856 8.298 1.00 97.94 80 TRP A O 1
ATOM 639 N N . ILE A 1 81 ? -8.408 -13.056 6.444 1.00 97.56 81 ILE A N 1
ATOM 640 C CA . ILE A 1 81 ? -9.860 -12.853 6.416 1.00 97.56 81 ILE A CA 1
ATOM 641 C C . ILE A 1 81 ? -10.601 -14.185 6.322 1.00 97.56 81 ILE A C 1
ATOM 643 O O . ILE A 1 81 ? -10.052 -15.207 5.920 1.00 97.56 81 ILE A O 1
ATOM 647 N N . LYS A 1 82 ? -11.862 -14.186 6.744 1.00 96.25 82 LYS A N 1
ATOM 648 C CA . LYS A 1 82 ? -12.744 -15.355 6.783 1.00 96.25 82 LYS A CA 1
ATOM 649 C C . LYS A 1 82 ? -14.205 -14.929 6.635 1.00 96.25 82 LYS A C 1
ATOM 651 O O . LYS A 1 82 ? -14.547 -13.774 6.855 1.00 96.25 82 LYS A O 1
ATOM 656 N N . GLY A 1 83 ? -15.075 -15.890 6.337 1.00 94.12 83 GLY A N 1
ATOM 657 C CA . GLY A 1 83 ? -16.516 -15.659 6.220 1.00 94.12 83 GLY A CA 1
ATOM 658 C C . GLY A 1 83 ? -16.970 -15.261 4.813 1.00 94.12 83 GLY A C 1
ATOM 659 O O . GLY A 1 83 ? -16.160 -15.005 3.915 1.00 94.12 83 GLY A O 1
ATOM 660 N N . ALA A 1 84 ? -18.290 -15.272 4.620 1.00 88.62 84 ALA A N 1
ATOM 661 C CA . ALA A 1 84 ? -18.920 -14.996 3.331 1.00 88.62 84 ALA A CA 1
ATOM 662 C C . ALA A 1 84 ? -18.870 -13.501 2.974 1.00 88.62 84 ALA A C 1
ATOM 664 O O . ALA A 1 84 ? -18.458 -13.166 1.868 1.00 88.62 84 ALA A O 1
ATOM 665 N N . ASP A 1 85 ? -19.153 -12.616 3.934 1.00 92.12 85 ASP A N 1
ATOM 666 C CA . ASP A 1 85 ? -19.275 -11.161 3.718 1.00 92.12 85 ASP A CA 1
ATOM 667 C C . ASP A 1 85 ? -17.938 -10.392 3.770 1.00 92.12 85 ASP A C 1
ATOM 669 O O . ASP A 1 85 ? -17.894 -9.170 3.955 1.00 92.12 85 ASP A O 1
ATOM 673 N N . ARG A 1 86 ? -16.821 -11.114 3.618 1.00 94.56 86 ARG A N 1
ATOM 674 C CA . ARG A 1 86 ? -15.465 -10.560 3.719 1.00 94.56 86 ARG A CA 1
ATOM 675 C C . ARG A 1 86 ? -15.160 -9.582 2.588 1.00 94.56 86 ARG A C 1
ATOM 677 O O . ARG A 1 86 ? -15.586 -9.770 1.449 1.00 94.56 86 ARG A O 1
ATOM 684 N N . TYR A 1 87 ? -14.362 -8.571 2.904 1.00 95.94 87 TYR A N 1
ATOM 685 C CA . TYR A 1 87 ? -13.809 -7.653 1.917 1.00 95.94 87 TYR A CA 1
ATOM 686 C C . TYR A 1 87 ? -12.462 -8.197 1.420 1.00 95.94 87 TYR A C 1
ATOM 688 O O . TYR A 1 87 ? -11.633 -8.606 2.232 1.00 95.94 87 TYR A O 1
ATOM 696 N N . LEU A 1 88 ? -12.258 -8.277 0.104 1.00 96.56 88 LEU A N 1
ATOM 697 C CA . LEU A 1 88 ? -11.074 -8.921 -0.474 1.00 96.56 88 LEU A CA 1
ATOM 698 C C . LEU A 1 88 ? -9.918 -7.929 -0.638 1.00 96.56 88 LEU A C 1
ATOM 700 O O . LEU A 1 88 ? -10.120 -6.817 -1.110 1.00 96.56 88 LEU A O 1
ATOM 704 N N . PHE A 1 89 ? -8.704 -8.382 -0.330 1.00 97.06 89 PHE A N 1
ATOM 705 C CA . PHE A 1 89 ? -7.460 -7.746 -0.763 1.00 97.06 89 PHE A CA 1
ATOM 706 C C . PHE A 1 89 ? -7.311 -7.850 -2.286 1.00 97.06 89 PHE A C 1
ATOM 708 O O . PHE A 1 89 ? -7.796 -8.823 -2.884 1.00 97.06 89 PHE A O 1
ATOM 715 N N . GLY A 1 90 ? -6.596 -6.893 -2.886 1.00 93.94 90 GLY A N 1
ATOM 716 C CA . GLY A 1 90 ? -6.257 -6.892 -4.314 1.00 93.94 90 GLY A CA 1
ATOM 717 C C . GLY A 1 90 ? -6.667 -5.655 -5.115 1.00 93.94 90 GLY A C 1
ATOM 718 O O . GLY A 1 90 ? -6.352 -5.580 -6.306 1.00 93.94 90 GLY A O 1
ATOM 719 N N . ASP A 1 91 ? -7.360 -4.696 -4.499 1.00 92.50 91 ASP A N 1
ATOM 720 C CA . ASP A 1 91 ? -7.602 -3.391 -5.118 1.00 92.50 91 ASP A CA 1
ATOM 721 C C . ASP A 1 91 ? -6.282 -2.598 -5.186 1.00 92.50 91 ASP A C 1
ATOM 723 O O . ASP A 1 91 ? -5.587 -2.430 -4.186 1.00 92.50 91 ASP A O 1
ATOM 727 N N . ARG A 1 92 ? -5.906 -2.145 -6.387 1.00 88.75 92 ARG A N 1
ATOM 728 C CA . ARG A 1 92 ? -4.607 -1.492 -6.631 1.00 88.75 92 ARG A CA 1
ATOM 729 C C . ARG A 1 92 ? -4.564 -0.068 -6.105 1.00 88.75 92 ARG A C 1
ATOM 731 O O . ARG A 1 92 ? -3.476 0.443 -5.866 1.00 88.75 92 ARG A O 1
ATOM 738 N N . ASP A 1 93 ? -5.729 0.539 -5.918 1.00 88.75 93 ASP A N 1
ATOM 739 C CA . ASP A 1 93 ? -5.850 1.906 -5.430 1.00 88.75 93 ASP A CA 1
ATOM 740 C C . ASP A 1 93 ? -6.034 1.950 -3.903 1.00 88.75 93 ASP A C 1
ATOM 742 O O . ASP A 1 93 ? -6.091 3.028 -3.301 1.00 88.75 93 ASP A O 1
ATOM 746 N N . GLU A 1 94 ? -6.019 0.788 -3.242 1.00 91.12 94 GLU A N 1
ATOM 747 C CA . GLU A 1 94 ? -6.247 0.616 -1.808 1.00 91.12 94 GLU A CA 1
ATOM 748 C C . GLU A 1 94 ? -5.040 0.016 -1.072 1.00 91.12 94 GLU A C 1
ATOM 750 O O . GLU A 1 94 ? -4.364 -0.880 -1.575 1.00 91.12 94 GLU A O 1
ATOM 755 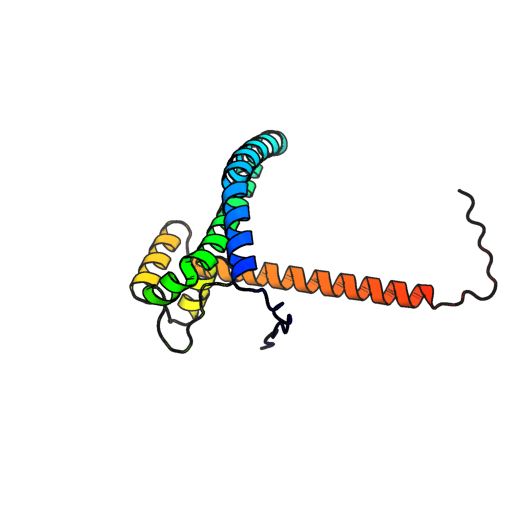N N . THR A 1 95 ? -4.793 0.488 0.151 1.00 95.00 95 THR A N 1
ATOM 756 C CA . THR A 1 95 ? -3.749 -0.022 1.049 1.00 95.00 95 THR A CA 1
ATOM 757 C C . THR A 1 95 ? -4.177 -1.308 1.775 1.00 95.00 95 THR A C 1
ATOM 759 O O . THR A 1 95 ? -5.370 -1.566 1.962 1.00 95.00 95 THR A O 1
ATOM 762 N N . ILE A 1 96 ? -3.223 -2.116 2.260 1.00 96.06 96 ILE A N 1
ATOM 763 C CA . ILE A 1 96 ? -3.528 -3.294 3.096 1.00 96.06 96 ILE A CA 1
ATOM 764 C C . ILE A 1 96 ? -4.226 -2.856 4.385 1.00 96.06 96 ILE A C 1
ATOM 766 O O . ILE A 1 96 ? -5.178 -3.507 4.820 1.00 96.06 96 ILE A O 1
ATOM 770 N N . SER A 1 97 ? -3.766 -1.755 4.985 1.00 95.19 97 SER A N 1
ATOM 771 C CA . SER A 1 97 ? -4.350 -1.152 6.189 1.00 95.19 97 SER A CA 1
ATOM 772 C C . SER A 1 97 ? -5.848 -0.853 6.026 1.00 95.19 97 SER A C 1
ATOM 774 O O . SER A 1 97 ? -6.643 -1.237 6.887 1.00 95.19 97 SER A O 1
ATOM 776 N N . SER A 1 98 ? -6.260 -0.288 4.885 1.00 94.44 98 SER A N 1
ATOM 777 C CA . SER A 1 98 ? -7.667 0.049 4.610 1.00 94.44 98 SER A CA 1
ATOM 778 C C . SER A 1 98 ? -8.526 -1.203 4.419 1.00 94.44 98 SER A C 1
ATOM 780 O O . SER A 1 98 ? -9.594 -1.342 5.026 1.00 94.44 98 SER A O 1
ATOM 782 N N . ALA A 1 99 ? -8.010 -2.192 3.682 1.00 96.12 99 ALA A N 1
ATOM 783 C CA . ALA A 1 99 ? -8.675 -3.481 3.510 1.00 96.12 99 ALA A CA 1
ATOM 784 C C . ALA A 1 99 ? -8.808 -4.253 4.841 1.00 96.12 99 ALA A C 1
ATOM 786 O O . ALA A 1 99 ? -9.839 -4.888 5.096 1.00 96.12 99 ALA A O 1
ATOM 787 N N . LEU A 1 100 ? -7.803 -4.181 5.724 1.00 97.12 100 LEU A N 1
ATOM 788 C CA . LEU A 1 100 ? -7.883 -4.707 7.091 1.00 97.12 100 LEU A CA 1
ATOM 789 C C . LEU A 1 100 ? -8.959 -3.983 7.904 1.00 97.12 100 LEU A C 1
ATOM 791 O O . LEU A 1 100 ? -9.776 -4.659 8.529 1.00 97.12 100 LEU A O 1
ATOM 795 N N . GLY A 1 101 ? -9.014 -2.651 7.842 1.00 95.94 101 GLY A N 1
ATOM 796 C CA . GLY A 1 101 ? -10.034 -1.838 8.508 1.00 95.94 101 GLY A CA 1
ATOM 797 C C . GLY A 1 101 ? -11.454 -2.215 8.085 1.00 95.94 101 GLY A C 1
ATOM 798 O O . GLY A 1 101 ? -12.304 -2.490 8.932 1.00 95.94 101 GLY A O 1
ATOM 799 N N . LYS A 1 102 ? -11.714 -2.337 6.777 1.00 96.00 102 LYS A N 1
ATOM 800 C CA . LYS A 1 102 ? -13.024 -2.773 6.251 1.00 96.00 102 LYS A CA 1
ATOM 801 C C . LYS A 1 102 ? -13.419 -4.162 6.763 1.00 96.00 102 LYS A C 1
ATOM 803 O O . LYS A 1 102 ? -14.592 -4.421 7.021 1.00 96.00 102 LYS A O 1
ATOM 808 N N . ASN A 1 103 ? -12.457 -5.072 6.924 1.00 97.19 103 ASN A N 1
ATOM 809 C CA . ASN A 1 103 ? -12.716 -6.395 7.498 1.00 97.19 103 ASN A CA 1
ATOM 810 C C . ASN A 1 103 ? -12.834 -6.381 9.031 1.00 97.19 103 ASN A C 1
ATOM 812 O O . ASN A 1 103 ? -13.499 -7.253 9.596 1.00 97.19 103 ASN A O 1
ATOM 816 N N . GLN A 1 104 ? -12.198 -5.427 9.710 1.00 96.12 104 GLN A N 1
ATOM 817 C CA . GLN A 1 104 ? -12.360 -5.196 11.143 1.00 96.12 104 GLN A CA 1
ATOM 818 C C . GLN A 1 104 ? -13.791 -4.749 11.447 1.00 96.12 104 GLN A C 1
ATOM 820 O O . GLN A 1 104 ? -14.445 -5.379 12.276 1.00 96.12 104 GLN A O 1
ATOM 825 N N . ASP A 1 105 ? -14.292 -3.755 10.710 1.00 94.62 105 ASP A N 1
ATOM 826 C CA . ASP A 1 105 ? -15.668 -3.250 10.805 1.00 94.62 105 ASP A CA 1
ATOM 827 C C . ASP A 1 105 ? -16.706 -4.363 10.555 1.00 94.62 105 ASP A C 1
ATOM 829 O O . ASP A 1 105 ? -17.630 -4.588 11.337 1.00 94.62 105 ASP A O 1
ATOM 833 N N . ARG A 1 106 ? -16.467 -5.189 9.529 1.00 94.94 106 ARG A N 1
ATOM 834 C CA . ARG A 1 106 ? -17.320 -6.340 9.181 1.00 94.94 106 ARG A CA 1
ATOM 835 C C . ARG A 1 106 ? -17.150 -7.560 10.087 1.00 94.94 106 ARG A C 1
ATOM 837 O O . ARG A 1 106 ? -17.844 -8.556 9.898 1.00 94.94 106 ARG A O 1
ATOM 844 N N . ASN A 1 107 ? -16.228 -7.532 11.050 1.00 96.00 107 ASN A N 1
ATOM 845 C CA . ASN A 1 107 ? -15.878 -8.677 11.899 1.00 96.00 107 ASN A CA 1
ATOM 846 C C . ASN A 1 107 ? -15.452 -9.947 11.123 1.00 96.00 107 ASN A C 1
ATOM 848 O O . ASN A 1 107 ? -15.570 -11.074 11.616 1.00 96.00 107 ASN A O 1
ATOM 852 N N . THR A 1 108 ? -14.884 -9.776 9.929 1.00 97.81 108 THR A N 1
ATOM 853 C CA . THR A 1 108 ? -14.452 -10.855 9.023 1.00 97.81 108 THR A CA 1
ATOM 854 C C . THR A 1 108 ? -12.957 -11.167 9.116 1.00 97.81 108 THR A C 1
ATOM 856 O O . THR A 1 108 ? -12.451 -12.003 8.372 1.00 97.81 108 THR A O 1
ATOM 859 N N . LEU A 1 109 ? -12.224 -10.562 10.056 1.00 97.69 109 LEU A N 1
ATOM 860 C CA . LEU A 1 109 ? -10.810 -10.877 10.288 1.00 97.69 109 LEU A CA 1
ATOM 861 C C . LEU A 1 109 ? -10.603 -12.271 10.895 1.00 97.69 109 LEU A C 1
ATOM 863 O O . LEU A 1 109 ? -11.272 -12.686 11.851 1.00 97.69 109 LEU A O 1
ATOM 867 N N . SER A 1 110 ? -9.601 -12.983 10.385 1.00 97.69 110 SER A N 1
ATOM 868 C CA . SER A 1 110 ? -9.071 -14.196 11.007 1.00 97.69 110 SER A CA 1
ATOM 869 C C . SER A 1 110 ? -8.310 -13.863 12.302 1.00 97.69 110 SER A C 1
ATOM 871 O O . SER A 1 110 ? -8.112 -12.700 12.651 1.00 97.69 110 SER A O 1
ATOM 873 N N . LYS A 1 111 ? -7.847 -14.884 13.037 1.00 97.06 111 LYS A N 1
ATOM 874 C CA . LYS A 1 111 ? -6.980 -14.658 14.210 1.00 97.06 111 LYS A CA 1
ATOM 875 C C . LYS A 1 111 ? -5.676 -13.949 13.819 1.00 97.06 111 LYS A C 1
ATOM 877 O O . LYS A 1 111 ? -5.245 -13.054 14.534 1.00 97.06 111 LYS A O 1
ATOM 882 N N . PHE A 1 112 ? -5.100 -14.319 12.674 1.00 96.88 112 PHE A N 1
ATOM 883 C CA . PHE A 1 112 ? -3.911 -13.662 12.135 1.00 96.88 112 PHE A CA 1
ATOM 884 C C . PHE A 1 112 ? -4.215 -12.228 11.706 1.00 96.88 112 PHE A C 1
ATOM 886 O O . PHE A 1 112 ? -3.481 -11.330 12.093 1.00 96.88 112 PHE A O 1
ATOM 893 N N . GLY A 1 113 ? -5.329 -11.986 11.008 1.00 96.75 113 GLY A N 1
ATOM 894 C CA . GLY A 1 113 ? -5.730 -10.625 10.635 1.00 96.75 113 GLY A CA 1
ATOM 895 C C . GLY A 1 113 ? -5.889 -9.705 11.852 1.00 96.75 113 GLY A C 1
ATOM 896 O O . GLY A 1 113 ? -5.382 -8.589 11.852 1.00 96.75 113 GLY A O 1
ATOM 897 N N . LYS A 1 114 ? -6.502 -10.200 12.937 1.00 97.62 114 LYS A N 1
ATOM 898 C CA . LYS A 1 114 ? -6.620 -9.454 14.205 1.00 97.62 114 LYS A CA 1
ATOM 899 C C . LYS A 1 114 ? -5.269 -9.168 14.864 1.00 97.62 114 LYS A C 1
ATOM 901 O O . LYS A 1 114 ? -5.103 -8.099 15.438 1.00 97.62 114 LYS A O 1
ATOM 906 N N . LEU A 1 115 ? -4.318 -10.103 14.788 1.00 97.50 115 LEU A N 1
ATOM 907 C CA . LEU A 1 115 ? -2.959 -9.887 15.292 1.00 97.50 115 LEU A CA 1
ATOM 908 C C . LEU A 1 115 ? -2.261 -8.753 14.532 1.00 97.50 115 LEU A C 1
ATOM 910 O O . LEU A 1 115 ? -1.625 -7.914 15.159 1.00 97.50 115 LEU A O 1
ATOM 914 N N . ILE A 1 116 ? -2.405 -8.706 13.204 1.00 97.31 116 ILE A N 1
ATOM 915 C CA . ILE A 1 116 ? -1.823 -7.633 12.389 1.00 97.31 116 ILE A CA 1
ATOM 916 C C . ILE A 1 116 ? -2.456 -6.281 12.720 1.00 97.31 116 ILE A C 1
ATOM 918 O O . ILE A 1 116 ? -1.724 -5.331 12.970 1.00 97.31 116 ILE A O 1
ATOM 922 N N . VAL A 1 117 ? -3.789 -6.199 12.805 1.00 96.25 117 VAL A N 1
ATOM 923 C CA . VAL A 1 117 ? -4.480 -4.968 13.236 1.00 96.25 117 VAL A CA 1
ATOM 924 C C . VAL A 1 117 ? -3.964 -4.495 14.592 1.00 96.25 117 VAL A C 1
ATOM 926 O O . VAL A 1 117 ? -3.609 -3.334 14.742 1.00 96.25 117 VAL A O 1
ATOM 929 N N . TRP A 1 118 ? -3.829 -5.408 15.555 1.00 96.50 118 TRP A N 1
ATOM 930 C CA . TRP A 1 118 ? -3.297 -5.071 16.872 1.00 96.50 118 TRP A CA 1
ATOM 931 C C . TRP A 1 118 ? -1.860 -4.530 16.817 1.00 96.50 118 TRP A C 1
ATOM 933 O O . TRP A 1 118 ? -1.537 -3.608 17.560 1.00 96.50 118 TRP A O 1
ATOM 943 N N . LEU A 1 119 ? -0.997 -5.077 15.951 1.00 96.38 119 LEU A N 1
ATOM 944 C CA . LEU A 1 119 ? 0.364 -4.561 15.755 1.00 96.38 119 LEU A CA 1
ATOM 945 C C . LEU A 1 119 ? 0.356 -3.145 15.169 1.00 96.38 119 LEU A C 1
ATOM 947 O O . LEU A 1 119 ? 1.131 -2.306 15.616 1.00 96.38 119 LEU A O 1
ATOM 951 N N . LEU A 1 120 ? -0.523 -2.875 14.203 1.00 93.69 120 LEU A N 1
ATOM 952 C CA . LEU A 1 120 ? -0.665 -1.547 13.602 1.00 93.69 120 LEU A CA 1
ATOM 953 C C . LEU A 1 120 ? -1.196 -0.531 14.622 1.00 93.69 120 LEU A C 1
ATOM 955 O O . LEU A 1 120 ? -0.621 0.545 14.760 1.00 93.69 120 LEU A O 1
ATOM 959 N N . ASP A 1 121 ? -2.193 -0.916 15.423 1.00 94.56 121 ASP A N 1
ATOM 960 C CA . ASP A 1 121 ? -2.771 -0.072 16.478 1.00 94.56 121 ASP A CA 1
ATOM 961 C C . ASP A 1 121 ? -1.772 0.278 17.598 1.00 94.56 121 ASP A C 1
ATOM 963 O O . ASP A 1 121 ? -1.980 1.230 18.353 1.00 94.56 121 ASP A O 1
ATOM 967 N N . LYS A 1 122 ? -0.676 -0.486 17.737 1.00 95.00 122 LYS A N 1
ATOM 968 C CA . LYS A 1 122 ? 0.431 -0.153 18.649 1.00 95.00 122 LYS A CA 1
ATOM 969 C C . LYS A 1 122 ? 1.332 0.957 18.123 1.00 95.00 122 LYS A C 1
ATOM 971 O O . LYS A 1 122 ? 1.966 1.625 18.936 1.00 95.00 122 LYS A O 1
ATOM 976 N N . ILE A 1 123 ? 1.417 1.110 16.806 1.00 92.06 123 ILE A N 1
ATOM 977 C CA . ILE A 1 123 ? 2.221 2.144 16.152 1.00 92.06 123 ILE A CA 1
ATOM 978 C C . ILE A 1 123 ? 1.399 3.431 16.051 1.00 92.06 123 ILE A C 1
ATOM 980 O O . ILE A 1 123 ? 1.893 4.499 16.400 1.00 92.06 123 ILE A O 1
ATOM 984 N N . ASP A 1 124 ? 0.144 3.308 15.620 1.00 88.00 124 ASP A N 1
ATOM 985 C CA . ASP A 1 124 ? -0.787 4.416 15.424 1.00 88.00 124 ASP A CA 1
ATOM 986 C C . ASP A 1 124 ? -2.199 3.992 15.883 1.00 88.00 124 ASP A C 1
ATOM 988 O O . ASP A 1 124 ? -2.759 3.040 15.341 1.00 88.00 124 ASP A O 1
ATOM 992 N N . PRO A 1 125 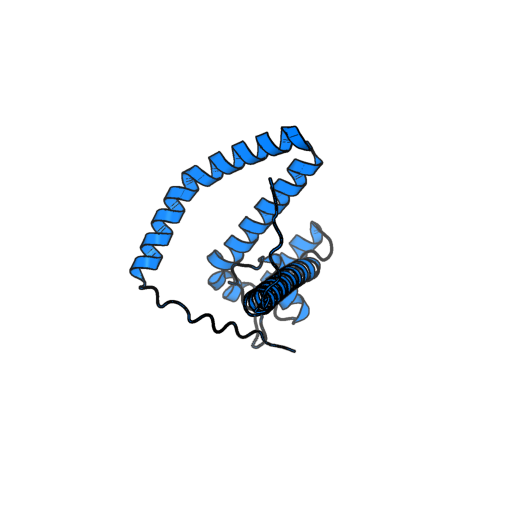? -2.792 4.616 16.915 1.00 92.12 125 PRO A N 1
ATOM 993 C CA . PRO A 1 125 ? -4.083 4.183 17.446 1.00 92.12 125 PRO A CA 1
ATOM 994 C C . PRO A 1 125 ? -5.207 4.165 16.395 1.00 92.12 125 PRO A C 1
ATOM 996 O O . PRO A 1 125 ? -5.501 5.178 15.763 1.00 92.12 125 PRO A O 1
ATOM 999 N N . ASN A 1 126 ? -5.904 3.029 16.275 1.00 89.38 126 ASN A N 1
ATOM 1000 C CA . ASN A 1 126 ? -6.959 2.784 15.278 1.00 89.38 126 ASN A CA 1
ATOM 1001 C C . ASN A 1 126 ? -6.483 2.919 13.822 1.00 89.38 126 ASN A C 1
ATOM 1003 O O . ASN A 1 126 ? -7.285 3.235 12.940 1.00 89.38 126 ASN A O 1
ATOM 1007 N N . HIS A 1 127 ? -5.201 2.657 13.558 1.00 90.00 127 HIS A N 1
ATOM 1008 C CA . HIS A 1 127 ? -4.567 2.836 12.253 1.00 90.00 127 HIS A CA 1
ATOM 1009 C C . HIS A 1 127 ? -5.403 2.276 11.093 1.00 90.00 127 HIS A C 1
ATOM 1011 O O . HIS A 1 127 ? -5.671 2.959 10.103 1.00 90.00 127 HIS A O 1
ATOM 1017 N N . SER A 1 128 ? -5.871 1.030 11.236 1.00 90.94 128 SER A N 1
ATOM 1018 C CA . SER A 1 128 ? -6.606 0.339 10.168 1.00 90.94 128 SER A CA 1
ATOM 1019 C C . SER A 1 128 ? -7.976 0.975 9.909 1.00 90.94 128 SER A C 1
ATOM 1021 O O . SE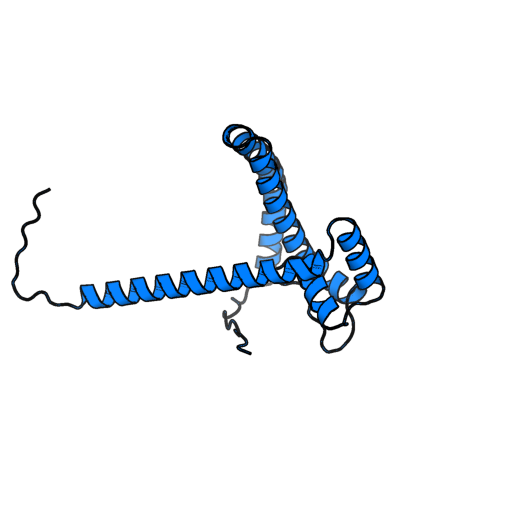R A 1 128 ? -8.368 1.132 8.757 1.00 90.94 128 SER A O 1
ATOM 1023 N N . LEU A 1 129 ? -8.697 1.400 10.948 1.00 90.44 129 LEU A N 1
ATOM 1024 C CA . LEU A 1 129 ? -9.999 2.058 10.786 1.00 90.44 129 LEU A CA 1
ATOM 1025 C C . LEU A 1 129 ? -9.846 3.467 10.199 1.00 90.44 129 LEU A C 1
ATOM 1027 O O . LEU A 1 129 ? -10.570 3.817 9.269 1.00 90.44 129 LEU A O 1
ATOM 1031 N N . ASN A 1 130 ? -8.854 4.231 10.663 1.00 89.62 130 ASN A N 1
ATOM 1032 C CA . ASN A 1 130 ? -8.565 5.572 10.146 1.00 89.62 130 ASN A CA 1
ATOM 1033 C C . ASN A 1 130 ? -8.185 5.527 8.655 1.00 89.62 130 ASN A C 1
ATOM 1035 O O . ASN A 1 130 ? -8.575 6.390 7.874 1.00 89.62 130 ASN A O 1
ATOM 1039 N N . SER A 1 131 ? -7.480 4.479 8.219 1.00 86.62 131 SER A N 1
ATOM 1040 C CA . SER A 1 131 ? -7.095 4.300 6.810 1.00 86.62 131 SER A CA 1
ATOM 1041 C C . SER A 1 131 ? -8.272 4.047 5.848 1.00 86.62 131 SER A C 1
ATOM 1043 O O . SER A 1 131 ? -8.119 4.180 4.630 1.00 86.62 131 SER A O 1
ATOM 1045 N N . ILE A 1 132 ? -9.470 3.735 6.360 1.00 86.69 132 ILE A N 1
ATOM 1046 C CA . ILE A 1 132 ? -10.695 3.687 5.546 1.00 86.69 132 ILE A CA 1
ATOM 1047 C C . ILE A 1 132 ? -11.081 5.099 5.095 1.00 86.69 132 ILE A C 1
ATOM 1049 O O . ILE A 1 132 ? -11.399 5.303 3.923 1.00 86.69 132 ILE A O 1
ATOM 1053 N N . GLU A 1 133 ? -11.018 6.079 5.999 1.00 76.06 133 GLU A N 1
ATOM 1054 C CA . GLU A 1 133 ? -11.392 7.469 5.717 1.00 76.06 133 GLU A CA 1
ATOM 1055 C C . GLU A 1 133 ? -10.508 8.071 4.622 1.00 76.06 133 GLU A C 1
ATOM 1057 O O . GLU A 1 133 ? -11.018 8.675 3.681 1.00 76.06 133 GLU A O 1
ATOM 1062 N N . TYR A 1 134 ? -9.199 7.812 4.665 1.00 72.62 134 TYR A N 1
ATOM 1063 C CA . TYR A 1 134 ? -8.272 8.243 3.615 1.00 72.62 134 TYR A CA 1
ATOM 1064 C C . TYR A 1 134 ? -8.624 7.685 2.229 1.00 72.62 134 TYR A C 1
ATOM 1066 O O . TYR A 1 134 ? -8.489 8.393 1.227 1.00 72.62 134 TYR A O 1
ATOM 1074 N N . TYR A 1 135 ? -9.081 6.431 2.149 1.00 71.75 135 TYR A N 1
ATOM 1075 C CA . TYR A 1 135 ? -9.527 5.838 0.885 1.00 71.75 135 TYR A CA 1
ATOM 1076 C C . TYR A 1 135 ? -10.800 6.524 0.375 1.00 71.75 135 TYR A C 1
ATOM 1078 O O . TYR A 1 135 ? -10.832 6.988 -0.763 1.00 71.75 135 TYR A O 1
ATOM 1086 N N . VAL A 1 136 ? -11.809 6.663 1.240 1.00 75.75 136 VAL A N 1
ATOM 1087 C CA . VAL A 1 136 ? -13.089 7.309 0.901 1.00 75.75 136 VAL A CA 1
ATOM 1088 C C . VAL A 1 136 ? -12.880 8.767 0.484 1.00 75.75 136 VAL A C 1
ATOM 1090 O O . VAL A 1 136 ? -13.457 9.224 -0.501 1.00 75.75 136 VAL A O 1
ATOM 1093 N N . GLN A 1 137 ? -12.016 9.502 1.184 1.00 76.38 137 GLN A N 1
ATOM 1094 C CA . GLN A 1 137 ? -11.705 10.889 0.853 1.00 76.38 137 GLN A CA 1
ATOM 1095 C C . GLN A 1 137 ? -11.028 11.014 -0.519 1.00 76.38 137 GLN A C 1
ATOM 1097 O O . GLN A 1 137 ? -11.364 11.926 -1.280 1.00 76.38 137 GLN A O 1
ATOM 1102 N N . ARG A 1 138 ? -10.106 10.103 -0.870 1.00 76.06 138 ARG A N 1
ATOM 1103 C CA . ARG A 1 138 ? -9.501 10.074 -2.212 1.00 76.06 138 ARG A CA 1
ATOM 1104 C C . ARG A 1 138 ? -10.535 9.774 -3.294 1.00 76.06 138 ARG A C 1
ATOM 1106 O O . ARG A 1 138 ? -10.572 10.502 -4.281 1.00 76.06 138 ARG A O 1
ATOM 1113 N N . GLU A 1 139 ? -11.386 8.769 -3.093 1.00 78.00 139 GLU A N 1
ATOM 1114 C CA . GLU A 1 139 ? -12.452 8.403 -4.037 1.00 78.00 139 GLU A CA 1
ATOM 1115 C C . GLU A 1 139 ? -13.397 9.588 -4.299 1.00 78.00 139 GLU A C 1
ATOM 1117 O O . GLU A 1 139 ? -13.580 9.999 -5.444 1.00 78.00 139 GLU A O 1
ATOM 1122 N N . ASN A 1 140 ? -13.895 10.231 -3.237 1.00 81.88 140 ASN A N 1
ATOM 1123 C CA . ASN A 1 140 ? -14.750 11.417 -3.345 1.00 81.88 140 ASN A CA 1
ATOM 1124 C C . ASN A 1 140 ? -14.056 12.580 -4.069 1.00 81.88 140 ASN A C 1
ATOM 1126 O O . ASN A 1 140 ? -14.678 13.295 -4.853 1.00 81.88 140 ASN A O 1
ATOM 1130 N N . THR A 1 141 ? -12.759 12.780 -3.820 1.00 83.00 141 THR A N 1
ATOM 1131 C CA . THR A 1 141 ? -11.989 13.845 -4.476 1.00 83.00 141 THR A CA 1
ATOM 1132 C C . THR A 1 141 ? -11.887 13.606 -5.982 1.00 83.00 141 THR A C 1
ATOM 1134 O O . THR A 1 141 ? -12.059 14.548 -6.752 1.00 83.00 141 THR A O 1
ATOM 1137 N N . ILE A 1 142 ? -11.648 12.362 -6.407 1.00 82.94 142 ILE A N 1
ATOM 1138 C CA . ILE A 1 142 ? -11.574 11.991 -7.827 1.00 82.94 142 ILE A CA 1
ATOM 1139 C C . ILE A 1 142 ? -12.928 12.218 -8.506 1.00 82.94 142 ILE A C 1
ATOM 1141 O O . ILE A 1 142 ? -12.984 12.891 -9.535 1.00 82.94 142 ILE A O 1
ATOM 1145 N N . LEU A 1 143 ? -14.019 11.751 -7.891 1.00 85.56 143 LEU A N 1
ATOM 1146 C CA . LEU A 1 143 ? -15.377 11.926 -8.417 1.00 85.56 143 LEU A CA 1
ATOM 1147 C C . LEU A 1 143 ? -15.726 13.408 -8.628 1.00 85.56 143 LEU A C 1
ATOM 1149 O O . LEU A 1 143 ? -16.170 13.789 -9.709 1.00 85.56 143 LEU A O 1
ATOM 1153 N N . ASN A 1 144 ? -15.433 14.262 -7.642 1.00 89.62 144 ASN A N 1
ATOM 1154 C CA . ASN A 1 144 ? -15.687 15.701 -7.742 1.00 89.62 144 ASN A CA 1
ATOM 1155 C C . ASN A 1 144 ? -14.906 16.363 -8.896 1.00 89.62 144 ASN A C 1
ATOM 1157 O O . ASN A 1 144 ? -15.414 17.278 -9.547 1.00 89.62 144 ASN A O 1
ATOM 1161 N N . GLN A 1 145 ? -13.668 15.926 -9.160 1.00 88.12 145 GLN A N 1
ATOM 1162 C CA . GLN A 1 145 ? -12.871 16.455 -10.273 1.00 88.12 145 GLN A CA 1
ATOM 1163 C C . GLN A 1 145 ? -13.420 16.007 -11.629 1.00 88.12 145 GLN A C 1
ATOM 1165 O O . GLN A 1 145 ? -13.508 16.816 -12.551 1.00 88.12 145 GLN A O 1
ATOM 1170 N N . GLU A 1 146 ? -13.844 14.750 -11.760 1.00 91.69 146 GLU A N 1
ATOM 1171 C CA . GLU A 1 146 ? -14.464 14.263 -12.995 1.00 91.69 146 GLU A CA 1
ATOM 1172 C C . GLU A 1 146 ? -15.780 14.980 -13.309 1.00 91.69 146 GLU A C 1
ATOM 1174 O O . GLU A 1 146 ? -16.050 15.309 -14.467 1.00 91.69 146 GLU A O 1
ATOM 1179 N N . GLU A 1 147 ? -16.604 15.241 -12.293 1.00 93.44 147 GLU A N 1
ATOM 1180 C CA . GLU A 1 147 ? -17.831 16.027 -12.435 1.00 93.44 147 GLU A CA 1
ATOM 1181 C C . GLU A 1 147 ? -17.532 17.462 -12.880 1.00 93.44 147 GLU A C 1
ATOM 1183 O O . GLU A 1 147 ? -18.181 17.975 -13.797 1.00 93.44 147 GLU A O 1
ATOM 1188 N N . LEU A 1 148 ? -16.507 18.091 -12.299 1.00 91.25 148 LEU A N 1
ATOM 1189 C CA . LEU A 1 148 ? -16.069 19.429 -12.688 1.00 91.25 148 LEU A CA 1
ATOM 1190 C C . LEU A 1 148 ? -15.585 19.478 -14.146 1.00 91.25 148 LEU A C 1
ATOM 1192 O O . LEU A 1 148 ? -15.944 20.399 -14.880 1.00 91.25 148 LEU A O 1
ATOM 1196 N N . GLU A 1 149 ? -14.798 18.498 -14.589 1.00 93.38 149 GLU A N 1
ATOM 1197 C CA . GLU A 1 149 ? -14.321 18.430 -15.976 1.00 93.38 149 GLU A CA 1
ATOM 1198 C C . GLU A 1 149 ? -15.463 18.164 -16.968 1.00 93.38 149 GLU A C 1
ATOM 1200 O O . GLU A 1 149 ? -15.520 18.793 -18.028 1.00 93.38 149 GLU A O 1
ATOM 1205 N N . LYS A 1 150 ? -16.439 17.320 -16.606 1.00 93.25 150 LYS A N 1
ATOM 1206 C CA . LYS A 1 150 ? -17.665 17.130 -17.402 1.00 93.25 150 LYS A CA 1
ATOM 1207 C C . LYS A 1 150 ? -18.447 18.435 -17.550 1.00 93.25 150 LYS A C 1
ATOM 1209 O O . LYS A 1 150 ? -18.847 18.775 -18.662 1.00 93.25 150 LYS A O 1
ATOM 1214 N N . LEU A 1 151 ? -18.610 19.193 -16.463 1.00 93.25 151 LEU A N 1
ATOM 1215 C CA . LEU A 1 151 ? -19.285 20.495 -16.480 1.00 93.25 151 LEU A CA 1
ATOM 1216 C C . LEU A 1 151 ? -18.549 21.515 -17.356 1.00 93.25 151 LEU A C 1
ATOM 1218 O O . LEU A 1 151 ? -19.183 22.215 -18.149 1.00 93.25 151 LEU A O 1
ATOM 1222 N N . LYS A 1 152 ? -17.215 21.589 -17.263 1.00 91.81 152 LYS A N 1
ATOM 1223 C CA . LYS A 1 152 ? -16.400 22.464 -18.124 1.00 91.81 152 LYS A CA 1
ATOM 1224 C C . LYS A 1 152 ? -16.561 22.113 -19.604 1.00 91.81 152 LYS A C 1
ATOM 1226 O O . LYS A 1 152 ? -16.702 23.019 -20.424 1.00 91.81 152 LYS A O 1
ATOM 1231 N N . LEU A 1 153 ? -16.573 20.824 -19.947 1.00 90.94 153 LEU A N 1
ATOM 1232 C CA . LEU A 1 153 ? -16.745 20.361 -21.326 1.00 90.94 153 LEU A CA 1
ATOM 1233 C C . LEU A 1 153 ? -18.157 20.647 -21.860 1.00 90.94 153 LEU A C 1
ATOM 1235 O O . LEU A 1 153 ? -18.309 21.074 -23.008 1.00 90.94 153 LEU A O 1
ATOM 1239 N N . GLU A 1 154 ? -19.188 20.464 -21.029 1.00 92.94 154 GLU A N 1
ATOM 1240 C CA . GLU A 1 154 ? -20.570 20.807 -21.381 1.00 92.94 154 GLU A CA 1
ATOM 1241 C C . GLU A 1 154 ? -20.718 22.313 -21.641 1.00 92.94 154 GLU A C 1
ATOM 1243 O O . GLU A 1 154 ? -21.301 22.714 -22.651 1.00 92.94 154 GLU A O 1
ATOM 1248 N N . LEU A 1 155 ? -20.141 23.151 -20.772 1.00 88.62 155 LEU A N 1
ATOM 1249 C CA . LEU A 1 155 ? -20.118 24.603 -20.949 1.00 88.62 155 LEU A CA 1
ATOM 1250 C C . LEU A 1 155 ? -19.389 24.992 -22.237 1.00 88.62 155 LEU A C 1
ATOM 1252 O O . LEU A 1 155 ? -19.955 25.720 -23.049 1.00 88.62 155 LEU A O 1
ATOM 1256 N N . ALA A 1 156 ? -18.181 24.472 -22.469 1.00 88.06 156 ALA A N 1
ATOM 1257 C CA . ALA A 1 156 ? -17.414 24.751 -23.683 1.00 88.06 156 ALA A CA 1
ATOM 1258 C C . ALA A 1 156 ? -18.195 24.382 -24.957 1.00 88.06 156 ALA A C 1
ATOM 1260 O O . ALA A 1 156 ? -18.216 25.156 -25.910 1.00 88.06 156 ALA A O 1
ATOM 1261 N N . THR A 1 157 ? -18.903 23.249 -24.946 1.00 88.94 157 THR A N 1
ATOM 1262 C CA . THR A 1 157 ? -19.746 22.797 -26.067 1.00 88.94 157 THR A CA 1
ATOM 1263 C C . THR A 1 157 ? -20.979 23.682 -26.265 1.00 88.94 157 THR A C 1
ATOM 1265 O O . THR A 1 157 ? -21.407 23.913 -27.396 1.00 88.94 157 THR A O 1
ATOM 1268 N N . LYS A 1 158 ? -21.567 24.202 -25.182 1.00 83.00 158 LYS A N 1
ATOM 1269 C CA . LYS A 1 158 ? -22.660 25.177 -25.271 1.00 83.00 158 LYS A CA 1
ATOM 1270 C C . LYS A 1 158 ? -22.174 26.496 -25.868 1.00 83.00 158 LYS A C 1
ATOM 1272 O O . LYS A 1 158 ? -22.839 26.995 -26.762 1.00 83.00 158 LYS A O 1
ATOM 1277 N N . PHE A 1 159 ? -21.019 27.021 -25.451 1.00 74.06 159 PHE A N 1
ATOM 1278 C CA . PHE A 1 159 ? -20.482 28.291 -25.963 1.00 74.06 159 PHE A CA 1
ATOM 1279 C C . PHE A 1 159 ? -20.008 28.231 -27.424 1.00 74.06 159 PHE A C 1
ATOM 1281 O O . PHE A 1 159 ? -20.102 29.240 -28.114 1.00 74.06 159 PHE A O 1
ATOM 1288 N N . THR A 1 160 ? -19.547 27.081 -27.929 1.00 71.56 160 THR A N 1
ATOM 1289 C CA . THR A 1 160 ? -19.166 26.926 -29.349 1.00 71.56 160 THR A CA 1
ATOM 1290 C C . THR A 1 160 ? -20.357 26.775 -30.295 1.00 71.56 160 THR A C 1
ATOM 1292 O O . THR A 1 160 ? -20.225 27.074 -31.477 1.00 71.56 160 THR A O 1
ATOM 1295 N N . ASN A 1 161 ? -21.515 26.341 -29.789 1.00 60.28 161 ASN A N 1
ATOM 1296 C CA . ASN A 1 161 ? -22.766 26.252 -30.551 1.00 60.28 161 ASN A CA 1
ATOM 1297 C C . ASN A 1 161 ? -23.657 27.500 -30.404 1.00 60.28 161 ASN A C 1
ATOM 1299 O O . ASN A 1 161 ? -24.782 27.513 -30.905 1.00 60.28 161 ASN A O 1
ATOM 1303 N N . VAL A 1 162 ? -23.176 28.550 -29.726 1.00 59.50 162 VAL A N 1
ATOM 1304 C CA . VAL A 1 162 ? -23.785 29.881 -29.808 1.00 59.50 162 VAL A CA 1
ATOM 1305 C C . VAL A 1 162 ? -23.291 30.527 -31.098 1.00 59.50 162 VAL A C 1
ATOM 1307 O O . VAL A 1 162 ? -22.155 30.991 -31.174 1.00 59.50 162 VAL A O 1
ATOM 1310 N N . ASP A 1 163 ? -24.147 30.543 -32.117 1.00 57.03 163 ASP A N 1
ATOM 1311 C CA . ASP A 1 163 ? -23.942 31.369 -33.303 1.00 57.03 163 ASP A CA 1
ATOM 1312 C C . ASP A 1 163 ? -24.061 32.841 -32.886 1.00 57.03 163 ASP A C 1
ATOM 1314 O O . ASP A 1 163 ? -25.154 33.355 -32.627 1.00 57.03 163 ASP A O 1
ATOM 1318 N N . PHE A 1 164 ? -22.919 33.512 -32.739 1.00 55.03 164 PHE A N 1
ATOM 1319 C CA . PHE A 1 164 ? -22.872 34.959 -32.579 1.00 55.03 164 PHE A CA 1
ATOM 1320 C C . PHE A 1 164 ? -23.147 35.589 -33.944 1.00 55.03 164 PHE A C 1
ATOM 1322 O O . PHE A 1 164 ? -22.224 36.047 -34.617 1.00 55.03 164 PHE A O 1
ATOM 1329 N N . GLY A 1 165 ? -24.419 35.597 -34.348 1.00 50.84 165 GLY A N 1
ATOM 1330 C CA . GLY A 1 165 ? -24.871 36.341 -35.516 1.00 50.84 165 GLY A CA 1
ATOM 1331 C C . GLY A 1 165 ? -24.347 37.779 -35.455 1.00 50.84 165 GLY A C 1
ATOM 1332 O O . GLY A 1 165 ? -24.694 38.531 -34.547 1.00 50.84 165 GLY A O 1
ATOM 1333 N N . ASP A 1 166 ? -23.460 38.107 -36.396 1.00 53.28 166 ASP A N 1
ATOM 1334 C CA . ASP A 1 166 ? -22.935 39.434 -36.724 1.00 53.28 166 ASP A CA 1
ATOM 1335 C C . ASP A 1 166 ? -22.612 40.374 -35.548 1.00 53.28 166 ASP A C 1
ATOM 1337 O O . ASP A 1 166 ? -23.130 41.488 -35.464 1.00 53.28 166 ASP A O 1
ATOM 1341 N N . ILE A 1 167 ? -21.666 40.001 -34.678 1.00 52.28 167 ILE A N 1
ATOM 1342 C CA . ILE A 1 167 ? -20.957 41.005 -33.862 1.00 52.28 167 ILE A CA 1
ATOM 1343 C C . ILE A 1 167 ? -19.445 40.799 -33.964 1.00 52.28 167 ILE A C 1
ATOM 1345 O O . ILE A 1 167 ? -18.834 39.994 -33.264 1.00 52.28 167 ILE A O 1
ATOM 1349 N N . SER A 1 168 ? -18.819 41.583 -34.842 1.00 43.06 168 SER A N 1
ATOM 1350 C CA . SER A 1 168 ? -17.369 41.653 -35.009 1.00 43.06 168 SER A CA 1
ATOM 1351 C C . SER A 1 168 ? -16.706 42.369 -33.823 1.00 43.06 168 SER A C 1
ATOM 1353 O O . SER A 1 168 ? -16.639 43.600 -33.800 1.00 43.06 168 SER A O 1
ATOM 1355 N N . PHE A 1 169 ? -16.161 41.624 -32.859 1.00 51.00 169 PHE A N 1
ATOM 1356 C CA . PHE A 1 169 ? -15.205 42.173 -31.891 1.00 51.00 169 PHE A CA 1
ATOM 1357 C C . PHE A 1 169 ? -13.776 42.046 -32.440 1.00 51.00 169 PHE A C 1
ATOM 1359 O O . PHE A 1 169 ? -13.214 40.955 -32.518 1.00 51.00 169 PHE A O 1
ATOM 1366 N N . LYS A 1 170 ? -13.171 43.179 -32.825 1.00 41.41 170 LYS A N 1
ATOM 1367 C CA . LYS A 1 170 ? -11.723 43.279 -33.069 1.00 41.41 170 LYS A CA 1
ATOM 1368 C C . LYS A 1 170 ? -11.001 43.194 -31.725 1.00 41.41 170 LYS A C 1
ATOM 1370 O O . LYS A 1 170 ? -11.011 44.163 -30.970 1.00 41.41 170 LYS A O 1
ATOM 1375 N N . ILE A 1 171 ? -10.354 42.067 -31.444 1.00 44.66 171 ILE A N 1
ATOM 1376 C CA . ILE A 1 171 ? -9.335 41.992 -30.394 1.00 44.66 171 ILE A CA 1
ATOM 1377 C C . ILE A 1 171 ? -7.986 42.230 -31.075 1.00 44.66 171 ILE A C 1
ATOM 1379 O O . ILE A 1 171 ? -7.496 41.379 -31.813 1.00 44.66 171 ILE A O 1
ATOM 1383 N N . THR A 1 172 ? -7.423 43.420 -30.868 1.00 40.41 172 THR A N 1
ATOM 1384 C CA . THR A 1 172 ? -6.024 43.718 -31.189 1.00 40.41 172 THR A CA 1
ATOM 1385 C C . THR A 1 172 ? -5.178 43.264 -30.002 1.00 40.41 172 THR A C 1
ATOM 1387 O O . THR A 1 172 ? -5.351 43.797 -28.905 1.00 40.41 172 THR A O 1
ATOM 1390 N N . VAL A 1 173 ? -4.283 42.302 -30.226 1.00 45.66 173 VAL A N 1
ATOM 1391 C CA . VAL A 1 173 ? -3.093 42.067 -29.392 1.00 45.66 173 VAL A CA 1
ATOM 1392 C C . VAL A 1 173 ? -1.878 42.284 -30.275 1.00 45.66 173 VAL A C 1
ATOM 1394 O O . VAL A 1 173 ? -1.907 41.763 -31.414 1.00 45.66 173 VAL A O 1
#